Protein AF-A0A1E8EWG4-F1 (afdb_monomer_lite)

Sequence (153 aa):
MSYFKEDFINNYIKEKSKEIKKLEKSKNQYIAEIEKCNKIFKYNKLKYNKIAYNNKELADKYEKLKHIFYKRGIILYIRNKNYNVNEWDNLHLKLEYNNYYIYTKNNELLYKFHEEETSVIREMIYNKPYSLIITRIDGNVLKLQLRLKLVNK

Radius of gyration: 36.34 Å; chains: 1; bounding box: 72×29×107 Å

pLDDT: mean 90.01, std 9.94, range [39.91, 97.88]

Organism: NCBI:txid1121290

Structure (mmCIF, N/CA/C/O backbone):
data_AF-A0A1E8EWG4-F1
#
_entry.id   AF-A0A1E8EWG4-F1
#
loop_
_atom_site.group_PDB
_atom_site.id
_atom_site.type_symbol
_atom_site.label_atom_id
_atom_site.label_alt_id
_atom_site.label_comp_id
_atom_site.label_asym_id
_atom_site.label_entity_id
_atom_site.label_seq_id
_atom_site.pdbx_PDB_ins_code
_atom_site.Cartn_x
_atom_site.Cartn_y
_atom_site.Cartn_z
_atom_site.occupancy
_at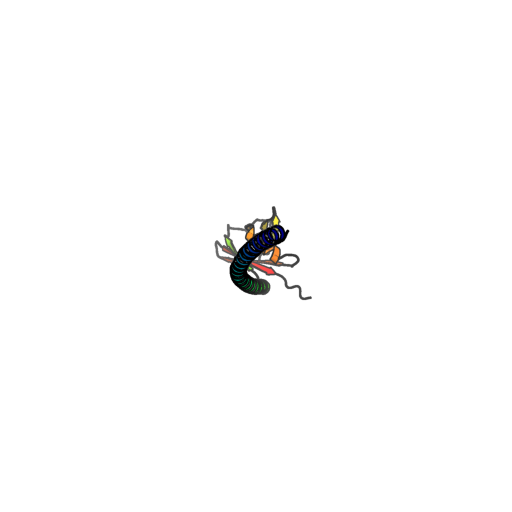om_site.B_iso_or_equiv
_atom_site.auth_seq_id
_atom_site.auth_comp_id
_atom_site.auth_asym_id
_atom_site.auth_atom_id
_atom_site.pdbx_PDB_model_num
ATOM 1 N N . MET A 1 1 ? 46.286 15.080 -73.918 1.00 49.81 1 MET A N 1
ATOM 2 C CA . MET A 1 1 ? 45.112 15.599 -73.173 1.00 49.81 1 MET A CA 1
ATOM 3 C C . MET A 1 1 ? 44.070 14.538 -72.785 1.00 49.81 1 MET A C 1
ATOM 5 O O . MET A 1 1 ? 43.304 14.834 -71.880 1.00 49.81 1 MET A O 1
ATOM 9 N N . SER A 1 2 ? 44.006 13.336 -73.390 1.00 55.94 2 SER A N 1
ATOM 10 C CA . SER A 1 2 ? 42.971 12.342 -73.019 1.00 55.94 2 SER A CA 1
ATOM 11 C C . SER A 1 2 ? 43.286 11.548 -71.740 1.00 55.94 2 SER A C 1
ATOM 13 O O . SER A 1 2 ? 42.396 11.403 -70.911 1.00 55.94 2 SER A O 1
ATOM 15 N N . TYR A 1 3 ? 44.545 11.154 -71.513 1.00 56.41 3 TYR A N 1
ATOM 16 C CA . TYR A 1 3 ? 44.970 10.399 -70.317 1.00 56.41 3 TYR A CA 1
ATOM 17 C C . TYR A 1 3 ? 44.630 11.092 -68.982 1.00 56.41 3 TYR A C 1
ATOM 19 O O . TYR A 1 3 ? 44.129 10.465 -68.058 1.00 56.41 3 TYR A O 1
ATOM 27 N N . PHE A 1 4 ? 44.789 12.419 -68.908 1.00 58.34 4 PHE A N 1
ATOM 28 C CA . PHE A 1 4 ? 44.502 13.198 -67.692 1.00 58.34 4 PHE A CA 1
ATOM 29 C C . PHE A 1 4 ? 43.012 13.199 -67.299 1.00 58.34 4 PHE A C 1
ATOM 31 O O . PHE A 1 4 ? 42.674 13.324 -66.123 1.00 58.34 4 PHE A O 1
ATOM 38 N N . LYS A 1 5 ? 42.106 13.072 -68.280 1.00 65.94 5 LYS A N 1
ATOM 39 C CA . LYS A 1 5 ? 40.662 12.950 -68.024 1.00 65.94 5 LYS A CA 1
ATOM 40 C C . LYS A 1 5 ? 40.301 11.551 -67.535 1.00 65.94 5 LYS A C 1
ATOM 42 O O . LYS A 1 5 ? 39.434 11.420 -66.681 1.00 65.94 5 LYS A O 1
ATOM 47 N N . GLU A 1 6 ? 40.966 10.530 -68.059 1.00 72.25 6 GLU A N 1
ATOM 48 C CA . GLU A 1 6 ? 40.709 9.131 -67.722 1.00 72.25 6 GLU A CA 1
ATOM 49 C C . GLU A 1 6 ? 41.161 8.801 -66.292 1.00 72.25 6 GLU A C 1
ATOM 51 O O . GLU A 1 6 ? 40.393 8.228 -65.521 1.00 72.25 6 GLU A O 1
ATOM 56 N N . ASP A 1 7 ? 42.331 9.292 -65.874 1.00 76.00 7 ASP A N 1
ATOM 57 C CA . ASP A 1 7 ? 42.822 9.153 -64.496 1.00 76.00 7 ASP A CA 1
ATOM 58 C C . ASP A 1 7 ? 41.928 9.871 -63.475 1.00 76.00 7 ASP A C 1
ATOM 60 O O . ASP A 1 7 ? 41.650 9.341 -62.395 1.00 76.00 7 ASP A O 1
ATOM 64 N N . PHE A 1 8 ? 41.421 11.057 -63.826 1.00 82.69 8 PHE A N 1
ATOM 65 C CA . PHE A 1 8 ? 40.474 11.798 -62.991 1.00 82.69 8 PHE A CA 1
ATOM 66 C C . PHE A 1 8 ? 39.149 11.041 -62.824 1.00 82.69 8 PHE A C 1
ATOM 68 O O . PHE A 1 8 ? 38.646 10.905 -61.707 1.00 82.69 8 PHE A O 1
ATOM 75 N N . ILE A 1 9 ? 38.606 10.500 -63.920 1.00 84.06 9 ILE A N 1
ATOM 76 C CA . ILE A 1 9 ? 37.381 9.689 -63.906 1.00 84.06 9 ILE A CA 1
ATOM 77 C C . ILE A 1 9 ? 37.588 8.425 -63.061 1.00 84.06 9 ILE A C 1
ATOM 79 O O . ILE A 1 9 ? 36.752 8.109 -62.213 1.00 84.06 9 ILE A O 1
ATOM 83 N N . ASN A 1 10 ? 38.721 7.742 -63.220 1.00 87.12 10 ASN A N 1
ATOM 84 C CA . ASN A 1 10 ? 39.047 6.537 -62.460 1.00 87.12 10 ASN A CA 1
ATOM 85 C C . ASN A 1 10 ? 39.179 6.813 -60.955 1.00 87.12 10 ASN A C 1
ATOM 87 O O . ASN A 1 10 ? 38.651 6.052 -60.137 1.00 87.12 10 ASN A O 1
ATOM 91 N N . ASN A 1 11 ? 39.822 7.919 -60.567 1.00 88.44 11 ASN A N 1
ATOM 92 C CA . ASN A 1 11 ? 39.900 8.320 -59.162 1.00 88.44 11 ASN A CA 1
ATOM 93 C C . ASN A 1 11 ? 38.523 8.676 -58.592 1.00 88.44 11 ASN A C 1
ATOM 95 O O . ASN A 1 11 ? 38.186 8.213 -57.502 1.00 88.44 11 ASN A O 1
ATOM 99 N N . TYR A 1 12 ? 37.700 9.413 -59.338 1.00 90.00 12 TYR A N 1
ATOM 100 C CA . TYR A 1 12 ? 36.340 9.752 -58.923 1.00 90.00 12 TYR A CA 1
ATOM 101 C C . TYR A 1 12 ? 35.471 8.500 -58.710 1.00 90.00 12 TYR A C 1
ATOM 103 O O . TYR A 1 12 ? 34.815 8.360 -57.676 1.00 90.00 12 TYR A O 1
ATOM 111 N N . ILE A 1 13 ? 35.523 7.531 -59.632 1.00 91.56 13 ILE A N 1
ATOM 112 C CA . ILE A 1 13 ? 34.831 6.238 -59.494 1.00 91.56 13 ILE A CA 1
ATOM 113 C C . ILE A 1 13 ? 35.336 5.481 -58.256 1.00 91.56 13 ILE A C 1
ATOM 115 O O . ILE A 1 13 ? 34.551 4.905 -57.495 1.00 91.56 13 ILE A O 1
ATOM 119 N N . LYS A 1 14 ? 36.647 5.502 -57.997 1.00 92.88 14 LYS A N 1
ATOM 120 C CA . LYS A 1 14 ? 37.249 4.864 -56.819 1.00 92.88 14 LYS A CA 1
ATOM 121 C C . LYS A 1 14 ? 36.799 5.518 -55.511 1.00 92.88 14 LYS A C 1
ATOM 123 O O . LYS A 1 14 ? 36.529 4.807 -54.545 1.00 92.88 14 LYS A O 1
ATOM 128 N N . GLU A 1 15 ? 36.680 6.838 -55.457 1.00 94.31 15 GLU A N 1
ATOM 129 C CA . GLU A 1 15 ? 36.139 7.543 -54.291 1.00 94.31 15 GLU A CA 1
ATOM 130 C C . GLU A 1 15 ? 34.662 7.227 -54.073 1.00 94.31 15 GLU A C 1
ATOM 132 O O . GLU A 1 15 ? 34.276 6.844 -52.966 1.00 94.31 15 GLU A O 1
ATOM 137 N N . LYS A 1 16 ? 33.849 7.270 -55.133 1.00 94.56 16 LYS A N 1
ATOM 138 C CA . LYS A 1 16 ? 32.423 6.943 -55.042 1.00 94.56 16 LYS A CA 1
ATOM 139 C C . LYS A 1 16 ? 32.171 5.493 -54.655 1.00 94.56 16 LYS A C 1
ATOM 141 O O . LYS A 1 16 ? 31.312 5.232 -53.819 1.00 94.56 16 LYS A O 1
ATOM 146 N N . SER A 1 17 ? 32.969 4.550 -55.146 1.00 93.56 17 SER A N 1
ATOM 147 C CA . SER A 1 17 ? 32.868 3.149 -54.714 1.00 93.56 17 SER A CA 1
ATOM 148 C C . SER A 1 17 ? 33.233 2.950 -53.235 1.00 93.56 17 SER A C 1
ATOM 150 O O . SER A 1 17 ? 32.602 2.141 -52.552 1.00 93.56 17 SER A O 1
ATOM 152 N N . LYS A 1 18 ? 34.205 3.703 -52.696 1.00 95.25 18 LYS A N 1
ATOM 153 C CA . LYS A 1 18 ? 34.506 3.707 -51.252 1.00 95.25 18 LYS A CA 1
ATOM 154 C C . LYS A 1 18 ? 33.358 4.301 -50.440 1.00 95.25 18 LYS A C 1
ATOM 156 O O . LYS A 1 18 ? 33.027 3.763 -49.385 1.00 95.25 18 LYS A O 1
ATOM 161 N N . GLU A 1 19 ? 32.761 5.386 -50.925 1.00 95.38 19 GLU A N 1
ATOM 162 C CA . GLU A 1 19 ? 31.614 6.037 -50.294 1.00 95.38 19 GLU A CA 1
ATOM 163 C C . GLU A 1 19 ? 30.409 5.088 -50.230 1.00 95.38 19 GLU A C 1
ATOM 165 O O . GLU A 1 19 ? 29.859 4.881 -49.149 1.00 95.38 19 GLU A O 1
ATOM 170 N N . ILE A 1 20 ? 30.085 4.411 -51.337 1.00 95.31 20 ILE A N 1
ATOM 171 C CA . ILE A 1 20 ? 29.023 3.395 -51.405 1.00 95.31 20 ILE A CA 1
ATOM 172 C C . ILE A 1 20 ? 29.273 2.280 -50.385 1.00 95.31 20 ILE A C 1
ATOM 174 O O . ILE A 1 20 ? 28.403 2.005 -49.563 1.00 95.31 20 ILE A O 1
ATOM 178 N N . LYS A 1 21 ? 30.480 1.700 -50.347 1.00 96.00 21 LYS A N 1
ATOM 179 C CA . LYS A 1 21 ? 30.824 0.646 -49.371 1.00 96.00 21 LYS A CA 1
ATOM 180 C C . LYS A 1 21 ? 30.699 1.118 -47.922 1.00 96.00 21 LYS A C 1
ATOM 182 O O . LYS A 1 21 ? 30.284 0.355 -47.048 1.00 96.00 21 LYS A O 1
ATOM 187 N N . LYS A 1 22 ? 31.068 2.372 -47.640 1.00 96.44 22 LYS A N 1
ATOM 188 C CA . LYS A 1 22 ? 30.924 2.963 -46.303 1.00 96.44 22 LYS A CA 1
ATOM 189 C C . LYS A 1 22 ? 29.448 3.108 -45.932 1.00 96.44 22 LYS A C 1
ATOM 191 O O . LYS A 1 22 ? 29.070 2.708 -44.834 1.00 96.44 22 LYS A O 1
ATOM 196 N N . LEU A 1 23 ? 28.628 3.622 -46.847 1.00 96.12 23 LEU A N 1
ATOM 197 C CA . LEU A 1 23 ? 27.186 3.774 -46.650 1.00 96.12 23 LEU A CA 1
ATOM 198 C C . LEU A 1 23 ? 26.487 2.421 -46.474 1.00 96.12 23 LEU A C 1
ATOM 200 O O . LEU A 1 23 ? 25.652 2.289 -45.584 1.00 96.12 23 LEU A O 1
ATOM 204 N N . GLU A 1 24 ? 26.865 1.397 -47.240 1.00 96.69 24 GLU A N 1
ATOM 205 C CA . GLU A 1 24 ? 26.361 0.028 -47.072 1.00 96.69 24 GLU A CA 1
ATOM 206 C C . GLU A 1 24 ? 26.705 -0.540 -45.693 1.00 96.69 24 GLU A C 1
ATOM 208 O O . GLU A 1 24 ? 25.840 -1.097 -45.013 1.00 96.69 24 GLU A O 1
ATOM 213 N N . LYS A 1 25 ? 27.947 -0.347 -45.232 1.00 96.94 25 LYS A N 1
ATOM 214 C CA . LYS A 1 25 ? 28.361 -0.771 -43.891 1.00 96.94 25 LYS A CA 1
ATOM 215 C C . LYS A 1 25 ? 27.545 -0.065 -42.808 1.00 96.94 25 LYS A C 1
ATOM 217 O O . LYS A 1 25 ? 27.052 -0.733 -41.902 1.00 96.94 25 LYS A O 1
ATOM 222 N N . SER A 1 26 ? 27.370 1.252 -42.911 1.00 97.25 26 SER A N 1
ATOM 223 C CA . SER A 1 26 ? 26.566 2.027 -41.960 1.00 97.25 26 SER A CA 1
ATOM 224 C C . SER A 1 26 ? 25.096 1.615 -41.981 1.00 97.25 26 SER A C 1
ATOM 226 O O . SER A 1 26 ? 24.504 1.425 -40.923 1.00 97.25 26 SER A O 1
ATOM 228 N N . LYS A 1 27 ? 24.512 1.383 -43.162 1.00 97.31 27 LYS A N 1
ATOM 229 C CA . LYS A 1 27 ? 23.147 0.859 -43.299 1.00 97.31 27 LYS A CA 1
ATOM 230 C C . LYS A 1 27 ? 22.992 -0.468 -42.556 1.00 97.31 27 LYS A C 1
ATOM 232 O O . LYS A 1 27 ? 22.051 -0.624 -41.785 1.00 97.31 27 LYS A O 1
ATOM 237 N N . ASN A 1 28 ? 23.923 -1.400 -42.748 1.00 97.31 28 ASN A N 1
ATOM 238 C CA . ASN A 1 28 ? 23.875 -2.705 -42.088 1.00 97.31 28 ASN A CA 1
ATOM 239 C C . ASN A 1 28 ? 24.034 -2.588 -40.564 1.00 97.31 28 ASN A C 1
ATOM 241 O O . ASN A 1 28 ? 23.357 -3.301 -39.825 1.00 97.31 28 ASN A O 1
ATOM 245 N N . GLN A 1 29 ? 24.875 -1.664 -40.088 1.00 97.62 29 GLN A N 1
ATOM 246 C CA . GLN A 1 29 ? 25.003 -1.361 -38.660 1.00 97.62 29 GLN A CA 1
ATOM 247 C C . GLN A 1 29 ? 23.685 -0.838 -38.078 1.00 97.62 29 GLN A C 1
ATOM 249 O O . GLN A 1 29 ? 23.202 -1.389 -37.091 1.00 97.62 29 GLN A O 1
ATOM 254 N N . TYR A 1 30 ? 23.054 0.146 -38.723 1.00 97.56 30 TYR A N 1
ATOM 255 C CA . TYR A 1 30 ? 21.775 0.685 -38.258 1.00 97.56 30 TYR A CA 1
ATOM 256 C C . TYR A 1 30 ? 20.651 -0.352 -38.283 1.00 97.56 30 TYR A C 1
ATOM 258 O O . TYR A 1 30 ? 19.848 -0.395 -37.356 1.00 97.56 30 TYR A O 1
ATOM 266 N N . ILE A 1 31 ? 20.601 -1.230 -39.290 1.00 97.88 31 ILE A N 1
ATOM 267 C CA . ILE A 1 31 ? 19.632 -2.337 -39.319 1.00 97.88 31 ILE A CA 1
ATOM 268 C C . ILE A 1 31 ? 19.820 -3.245 -38.095 1.00 97.88 31 ILE A C 1
ATOM 270 O O . ILE A 1 31 ? 18.850 -3.530 -37.392 1.00 97.88 31 ILE A O 1
ATOM 274 N N . ALA A 1 32 ? 21.059 -3.639 -37.787 1.00 96.88 32 ALA A N 1
ATOM 275 C CA . ALA A 1 32 ? 21.350 -4.476 -36.623 1.00 96.88 32 ALA A CA 1
ATOM 276 C C . ALA A 1 32 ? 20.988 -3.783 -35.294 1.00 96.88 32 ALA A C 1
ATOM 278 O O . ALA A 1 32 ? 20.458 -4.416 -34.375 1.00 96.88 32 ALA A O 1
ATOM 279 N N . GLU A 1 33 ? 21.229 -2.476 -35.185 1.00 97.56 33 GLU A N 1
ATOM 280 C CA . GLU A 1 33 ? 20.830 -1.677 -34.023 1.00 97.56 33 GLU A CA 1
ATOM 281 C C . GLU A 1 33 ? 19.307 -1.602 -33.876 1.00 97.56 33 GLU A C 1
ATOM 283 O O . GLU A 1 33 ? 18.787 -1.834 -32.782 1.00 97.56 33 GLU A O 1
ATOM 288 N N . ILE A 1 34 ? 18.578 -1.366 -34.971 1.00 97.50 34 ILE A N 1
ATOM 289 C CA . ILE A 1 34 ? 17.109 -1.353 -34.987 1.00 97.50 34 ILE A CA 1
ATOM 290 C C . ILE A 1 34 ? 16.561 -2.708 -34.533 1.00 97.50 34 ILE A C 1
ATOM 292 O O . ILE A 1 34 ? 15.657 -2.765 -33.697 1.00 97.50 34 ILE A O 1
ATOM 296 N N . GLU A 1 35 ? 17.113 -3.815 -35.028 1.00 97.19 35 GLU A N 1
ATOM 297 C CA . GLU A 1 35 ? 16.705 -5.156 -34.607 1.00 97.19 35 GLU A CA 1
ATOM 298 C C . GLU A 1 35 ? 16.949 -5.398 -33.116 1.00 97.19 35 GLU A C 1
ATOM 300 O O . GLU A 1 35 ? 16.083 -5.944 -32.421 1.00 97.19 35 GLU A O 1
ATOM 305 N N . LYS A 1 36 ? 18.101 -4.962 -32.598 1.00 97.12 36 LYS A N 1
ATOM 306 C CA . LYS A 1 36 ? 18.430 -5.060 -31.173 1.00 97.12 36 LYS A CA 1
ATOM 307 C C . LYS A 1 36 ? 17.452 -4.244 -30.325 1.00 97.12 36 LYS A C 1
ATOM 309 O O . LYS A 1 36 ? 16.895 -4.776 -29.362 1.00 97.12 36 LYS A O 1
ATOM 314 N N . CYS A 1 37 ? 17.187 -2.998 -30.709 1.00 96.44 37 CYS A N 1
ATOM 315 C CA . CYS A 1 37 ? 16.214 -2.129 -30.048 1.00 96.44 37 CYS A CA 1
ATOM 316 C C . CYS A 1 37 ? 14.808 -2.740 -30.066 1.00 96.44 37 CYS A C 1
ATOM 318 O O . CYS A 1 37 ? 14.143 -2.785 -29.033 1.00 96.44 37 CYS A O 1
ATOM 320 N N . ASN A 1 38 ? 14.379 -3.303 -31.197 1.00 97.12 38 ASN A N 1
ATOM 321 C CA . ASN A 1 38 ? 13.079 -3.958 -31.327 1.00 97.12 38 ASN A CA 1
ATOM 322 C C . ASN A 1 38 ? 12.938 -5.188 -30.421 1.00 97.12 38 ASN A C 1
ATOM 324 O O . ASN A 1 38 ? 11.873 -5.399 -29.835 1.00 97.12 38 ASN A O 1
ATOM 328 N N . LYS A 1 39 ? 13.995 -5.996 -30.270 1.00 97.00 39 LYS A N 1
ATOM 329 C CA . LYS A 1 39 ? 14.000 -7.137 -29.339 1.00 97.00 39 LYS A CA 1
ATOM 330 C C . LYS A 1 39 ? 13.829 -6.671 -27.892 1.00 97.00 39 LYS A C 1
ATOM 332 O O . LYS A 1 39 ? 12.969 -7.198 -27.185 1.00 97.00 39 LYS A O 1
ATOM 337 N N . ILE A 1 40 ? 14.584 -5.651 -27.479 1.00 97.31 40 ILE A N 1
ATOM 338 C CA . ILE A 1 40 ? 14.491 -5.067 -26.132 1.00 97.31 40 ILE A CA 1
ATOM 339 C C . ILE A 1 40 ? 13.096 -4.477 -25.896 1.00 97.31 40 ILE A C 1
ATOM 341 O O . ILE A 1 40 ? 12.476 -4.745 -24.868 1.00 97.31 40 ILE A O 1
ATOM 345 N N . PHE A 1 41 ? 12.567 -3.728 -26.864 1.00 96.88 41 PHE A N 1
ATOM 346 C CA . PHE A 1 41 ? 11.237 -3.135 -26.778 1.00 96.88 41 PHE A CA 1
ATOM 347 C C . PHE A 1 41 ? 10.148 -4.198 -26.606 1.00 96.88 41 PHE A C 1
ATOM 349 O O . PHE A 1 41 ? 9.321 -4.088 -25.701 1.00 96.88 41 PHE A O 1
ATOM 356 N N . LYS A 1 42 ? 10.163 -5.261 -27.422 1.00 97.25 42 LYS A N 1
ATOM 357 C CA . LYS A 1 42 ? 9.198 -6.368 -27.311 1.00 97.25 42 LYS A CA 1
ATOM 358 C C . LYS A 1 42 ? 9.264 -7.040 -25.941 1.00 97.25 42 LYS A C 1
A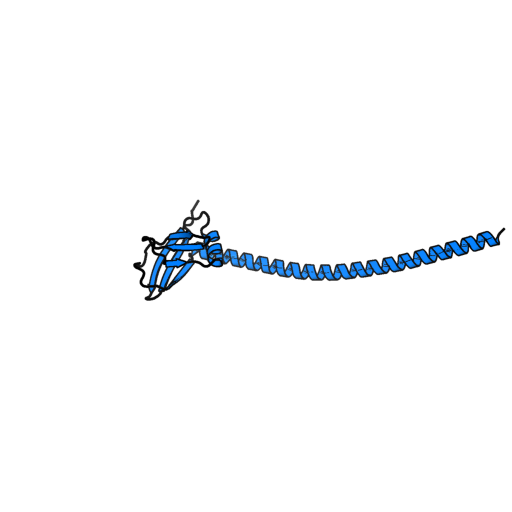TOM 360 O O . LYS A 1 42 ? 8.222 -7.258 -25.325 1.00 97.25 42 LYS A O 1
ATOM 365 N N . TYR A 1 43 ? 10.469 -7.318 -25.446 1.00 96.62 43 TYR A N 1
ATOM 366 C CA . TYR A 1 43 ? 10.664 -7.904 -24.121 1.00 96.62 43 TYR A CA 1
ATOM 367 C C . TYR A 1 43 ? 10.107 -7.004 -23.006 1.00 96.62 43 TYR A C 1
ATOM 369 O O . TYR A 1 43 ? 9.311 -7.450 -22.177 1.00 96.62 43 TYR A O 1
ATOM 377 N N . ASN A 1 44 ? 10.451 -5.715 -23.026 1.00 96.94 44 ASN A N 1
ATOM 378 C CA . ASN A 1 44 ? 9.977 -4.752 -22.033 1.00 96.94 44 ASN A CA 1
ATOM 379 C C . ASN A 1 44 ? 8.459 -4.558 -22.096 1.00 96.94 44 ASN A C 1
ATOM 381 O O . ASN A 1 44 ? 7.816 -4.478 -21.051 1.00 96.94 44 ASN A O 1
ATOM 385 N N . LYS A 1 45 ? 7.868 -4.557 -23.296 1.00 97.62 45 LYS A N 1
ATOM 386 C CA . LYS A 1 45 ? 6.415 -4.473 -23.486 1.00 97.62 45 LYS A CA 1
ATOM 387 C C . LYS A 1 45 ? 5.691 -5.664 -22.855 1.00 97.62 45 LYS A C 1
ATOM 389 O O . LYS A 1 45 ? 4.688 -5.472 -22.173 1.00 97.62 45 LYS A O 1
ATOM 394 N N . LEU A 1 46 ? 6.209 -6.882 -23.022 1.00 96.94 46 LEU A N 1
ATOM 395 C CA . LEU A 1 46 ? 5.645 -8.074 -22.376 1.00 96.94 46 LEU A CA 1
ATOM 396 C C . LEU A 1 46 ? 5.735 -7.987 -20.848 1.00 96.94 46 LEU A C 1
ATOM 398 O O . LEU A 1 46 ? 4.751 -8.255 -20.156 1.00 96.94 46 LEU A O 1
ATOM 402 N N . LYS A 1 47 ? 6.889 -7.563 -20.317 1.00 96.69 47 LYS A N 1
ATOM 403 C CA . LYS A 1 47 ? 7.081 -7.371 -18.873 1.00 96.69 47 LYS A CA 1
ATOM 404 C C . LYS A 1 47 ? 6.124 -6.315 -18.314 1.00 96.69 47 LYS A C 1
ATOM 406 O O . LYS A 1 47 ? 5.493 -6.558 -17.288 1.00 96.69 47 LYS A O 1
ATOM 411 N N . TYR A 1 48 ? 5.982 -5.186 -19.005 1.00 97.12 48 TYR A N 1
ATOM 412 C CA . TYR A 1 48 ? 5.051 -4.122 -18.638 1.00 97.12 48 TYR A CA 1
ATOM 413 C C . TYR A 1 48 ? 3.609 -4.629 -18.595 1.00 97.12 48 TYR A C 1
ATOM 415 O O . TYR A 1 48 ? 2.940 -4.456 -17.582 1.00 97.12 48 TYR A O 1
ATOM 423 N N . ASN A 1 49 ? 3.153 -5.328 -19.638 1.00 96.69 49 ASN A N 1
ATOM 424 C CA . ASN A 1 49 ? 1.790 -5.859 -19.694 1.00 96.69 49 ASN A CA 1
ATOM 425 C C . ASN A 1 49 ? 1.499 -6.826 -18.537 1.00 96.69 49 ASN A C 1
ATOM 427 O O . ASN A 1 49 ? 0.425 -6.763 -17.942 1.00 96.69 49 ASN A O 1
ATOM 431 N N . LYS A 1 50 ? 2.462 -7.686 -18.179 1.00 97.00 50 LYS A N 1
ATOM 432 C CA . LYS A 1 50 ? 2.333 -8.595 -17.031 1.00 97.00 50 LYS A CA 1
ATOM 433 C C . LYS A 1 50 ? 2.194 -7.829 -15.713 1.00 97.00 50 LYS A C 1
ATOM 435 O O . LYS A 1 50 ? 1.334 -8.156 -14.903 1.00 97.00 50 LYS A O 1
ATOM 440 N N . ILE A 1 51 ? 3.020 -6.803 -15.505 1.00 96.75 51 ILE A N 1
ATOM 441 C CA . ILE A 1 51 ? 2.954 -5.958 -14.304 1.00 96.75 51 ILE A CA 1
ATOM 442 C C . ILE A 1 51 ? 1.625 -5.196 -14.255 1.00 96.75 51 ILE A C 1
ATOM 444 O O . ILE A 1 51 ? 0.972 -5.183 -13.217 1.00 96.75 51 ILE A O 1
ATOM 448 N N . ALA A 1 52 ? 1.192 -4.612 -15.372 1.00 96.88 52 ALA A N 1
ATOM 449 C CA . ALA A 1 52 ? -0.065 -3.877 -15.463 1.00 96.88 52 ALA A CA 1
ATOM 450 C C . ALA A 1 52 ? -1.277 -4.767 -15.141 1.00 96.88 52 ALA A C 1
ATOM 452 O O . ALA A 1 52 ? -2.160 -4.353 -14.392 1.00 96.88 52 ALA A O 1
ATOM 453 N N . TYR A 1 53 ? -1.292 -6.002 -15.651 1.00 96.81 53 TYR A N 1
ATOM 454 C CA . TYR A 1 53 ? -2.328 -6.982 -15.331 1.00 96.81 53 TYR A CA 1
ATOM 455 C C . TYR A 1 53 ? -2.351 -7.315 -13.833 1.00 96.81 53 TYR A C 1
ATOM 457 O O . TYR A 1 53 ? -3.397 -7.201 -13.197 1.00 96.81 53 TYR A O 1
ATOM 465 N N . ASN A 1 54 ? -1.194 -7.647 -13.253 1.00 95.75 54 ASN A N 1
ATOM 466 C CA . ASN A 1 54 ? -1.089 -7.970 -11.829 1.00 95.75 54 ASN A CA 1
ATOM 467 C C . ASN A 1 54 ? -1.518 -6.794 -10.941 1.00 95.75 54 ASN A C 1
ATOM 469 O O . ASN A 1 54 ? -2.233 -6.990 -9.962 1.00 95.75 54 ASN A O 1
ATOM 473 N N . ASN A 1 55 ? -1.118 -5.569 -11.292 1.00 96.56 55 ASN A N 1
ATOM 474 C CA . ASN A 1 55 ? -1.514 -4.368 -10.561 1.00 96.56 55 ASN A CA 1
ATOM 475 C C . ASN A 1 55 ? -3.028 -4.158 -10.604 1.00 96.56 55 ASN A C 1
ATOM 477 O O . ASN A 1 55 ? -3.622 -3.834 -9.579 1.00 96.56 55 ASN A O 1
ATOM 481 N N . LYS A 1 56 ? -3.660 -4.378 -11.763 1.00 96.75 56 LYS A N 1
ATOM 482 C CA . LYS A 1 56 ? -5.118 -4.303 -11.890 1.00 96.75 56 LYS A CA 1
ATOM 483 C C . LYS A 1 56 ? -5.806 -5.346 -11.008 1.00 96.75 56 LYS A C 1
ATOM 485 O O . LYS A 1 56 ? -6.725 -5.009 -10.271 1.00 96.75 56 LYS A O 1
ATOM 490 N N . GLU A 1 57 ? -5.330 -6.589 -11.029 1.00 96.75 57 GLU A N 1
ATOM 491 C CA . GLU A 1 57 ? -5.892 -7.662 -10.203 1.00 96.75 57 GLU A CA 1
ATOM 492 C C . GLU A 1 57 ? -5.757 -7.367 -8.698 1.00 96.75 57 GLU A C 1
ATOM 494 O O . GLU A 1 57 ? -6.690 -7.597 -7.925 1.00 96.75 57 GLU A O 1
ATOM 499 N N . LEU A 1 58 ? -4.609 -6.833 -8.272 1.00 95.44 58 LEU A N 1
ATOM 500 C CA . LEU A 1 58 ? -4.382 -6.420 -6.887 1.00 95.44 58 LEU A CA 1
ATOM 501 C C . LEU A 1 58 ? -5.278 -5.246 -6.487 1.00 95.44 58 LEU A C 1
ATOM 503 O O . LEU A 1 58 ? -5.844 -5.279 -5.396 1.00 95.44 58 LEU A O 1
ATOM 507 N N . ALA A 1 59 ? -5.455 -4.255 -7.362 1.00 94.44 59 ALA A N 1
ATOM 508 C CA . ALA A 1 59 ? -6.357 -3.132 -7.122 1.00 94.44 59 ALA A CA 1
ATOM 509 C C . ALA A 1 59 ? -7.811 -3.603 -6.957 1.00 94.44 59 ALA A C 1
ATOM 511 O O . ALA A 1 59 ? -8.477 -3.229 -5.993 1.00 94.44 59 ALA A O 1
ATOM 512 N N . ASP A 1 60 ? -8.280 -4.507 -7.822 1.00 95.06 60 ASP A N 1
ATOM 513 C CA . ASP A 1 60 ? -9.629 -5.073 -7.727 1.00 95.06 60 ASP A CA 1
ATOM 514 C C . ASP A 1 60 ? -9.826 -5.864 -6.421 1.00 95.06 60 ASP A C 1
ATOM 516 O O . ASP A 1 60 ? -10.887 -5.801 -5.792 1.00 95.06 60 ASP A O 1
ATOM 520 N N . LYS A 1 61 ? -8.809 -6.620 -5.983 1.00 93.88 61 LYS A N 1
ATOM 521 C CA . LYS A 1 61 ? -8.830 -7.325 -4.689 1.00 93.88 61 LYS A CA 1
ATOM 522 C C . LYS A 1 61 ? -8.844 -6.346 -3.516 1.00 93.88 61 LYS A C 1
ATOM 524 O O . LYS A 1 61 ? -9.613 -6.555 -2.577 1.00 93.88 61 LYS A O 1
ATOM 529 N N . TYR A 1 62 ? -8.035 -5.292 -3.578 1.00 89.69 62 TYR A N 1
ATOM 530 C CA . TYR A 1 62 ? -7.977 -4.251 -2.555 1.00 89.69 62 TYR A CA 1
ATOM 531 C C . TYR A 1 62 ? -9.333 -3.563 -2.382 1.00 89.69 62 TYR A C 1
ATOM 533 O O . TYR A 1 62 ? -9.854 -3.514 -1.269 1.00 89.69 62 TYR A O 1
ATOM 541 N N . GLU A 1 63 ? -9.968 -3.135 -3.473 1.00 88.88 63 GLU A N 1
ATOM 542 C CA . GLU A 1 63 ? -11.280 -2.481 -3.421 1.00 88.88 63 GLU A CA 1
ATOM 543 C C . GLU A 1 63 ? -12.378 -3.413 -2.889 1.00 88.88 63 GLU A C 1
ATOM 545 O O . GLU A 1 63 ? -13.204 -3.011 -2.064 1.00 88.88 63 GLU A O 1
ATOM 550 N N . LYS A 1 64 ? -12.359 -4.698 -3.267 1.00 89.88 64 LYS A N 1
ATOM 551 C CA . LYS A 1 64 ? -13.279 -5.698 -2.698 1.00 89.88 64 LYS A CA 1
ATOM 552 C C . LYS A 1 64 ? -13.095 -5.848 -1.188 1.00 89.88 64 LYS A C 1
ATOM 554 O O . LYS A 1 64 ? -14.085 -5.872 -0.455 1.00 89.88 64 LYS A O 1
ATOM 559 N N . LEU A 1 65 ? -11.853 -5.934 -0.713 1.00 87.25 65 LEU A N 1
ATOM 560 C CA . LEU A 1 65 ? -11.550 -6.012 0.718 1.00 87.25 65 LEU A CA 1
ATOM 561 C C . LEU A 1 65 ? -12.002 -4.745 1.448 1.00 87.25 65 LEU A C 1
ATOM 563 O O . LEU A 1 65 ? -12.691 -4.839 2.463 1.00 87.25 65 LEU A O 1
ATOM 567 N N . LYS A 1 66 ? -11.710 -3.569 0.890 1.00 85.81 66 LYS A N 1
ATOM 568 C CA . LYS A 1 66 ? -12.143 -2.267 1.408 1.00 85.81 66 LYS A CA 1
ATOM 569 C C . LYS A 1 66 ? -13.660 -2.202 1.569 1.00 85.81 66 LYS A C 1
ATOM 571 O O . LYS A 1 66 ? -14.146 -1.846 2.641 1.00 85.81 66 LYS A O 1
ATOM 576 N N . HIS A 1 67 ? -14.417 -2.647 0.567 1.00 85.81 67 HIS A N 1
ATOM 577 C CA . HIS A 1 67 ? -15.875 -2.721 0.645 1.00 85.81 67 HIS A CA 1
ATOM 578 C C . HIS A 1 67 ? -16.362 -3.690 1.738 1.00 85.81 67 HIS A C 1
ATOM 580 O O . HIS A 1 67 ? -17.289 -3.371 2.487 1.00 85.81 67 HIS A O 1
ATOM 586 N N . ILE A 1 68 ? -15.734 -4.865 1.878 1.00 86.00 68 ILE A N 1
ATOM 587 C CA . ILE A 1 68 ? -16.051 -5.817 2.957 1.00 86.00 68 ILE A CA 1
ATOM 588 C C . ILE A 1 68 ? -15.816 -5.173 4.327 1.00 86.00 68 ILE A C 1
ATOM 590 O O . ILE A 1 68 ? -16.689 -5.268 5.194 1.00 86.00 68 ILE A O 1
ATOM 594 N N . PHE A 1 69 ? -14.686 -4.491 4.518 1.00 83.56 69 PHE A N 1
ATOM 595 C CA . PHE A 1 69 ? -14.369 -3.806 5.769 1.00 83.56 69 PHE A CA 1
ATOM 596 C C . PHE A 1 69 ? -15.319 -2.649 6.056 1.00 83.56 69 PHE A C 1
ATOM 598 O O . PHE A 1 69 ? -15.751 -2.486 7.192 1.00 83.56 69 PHE A O 1
ATOM 605 N N . TYR A 1 70 ? -15.714 -1.879 5.045 1.00 82.94 70 TYR A N 1
ATOM 606 C CA . TYR A 1 70 ? -16.696 -0.809 5.218 1.00 82.94 70 TYR A CA 1
ATOM 607 C C . TYR A 1 70 ? -18.068 -1.350 5.623 1.00 82.94 70 TYR A C 1
ATOM 609 O O . TYR A 1 70 ? -18.719 -0.769 6.487 1.00 82.94 70 TYR A O 1
ATOM 617 N N . LYS A 1 71 ? -18.485 -2.495 5.069 1.00 83.12 71 LYS A N 1
ATOM 618 C CA . LYS A 1 71 ? -19.770 -3.121 5.404 1.00 83.12 71 LYS A CA 1
ATOM 619 C C . LYS A 1 71 ? -19.772 -3.805 6.775 1.00 83.12 71 LYS A C 1
ATOM 621 O O . LYS A 1 71 ? -20.777 -3.757 7.478 1.00 83.12 71 LYS A O 1
ATOM 626 N N . ARG A 1 72 ? -18.690 -4.501 7.138 1.00 84.69 72 ARG A N 1
ATOM 627 C CA . ARG A 1 72 ? -18.630 -5.355 8.345 1.00 84.69 72 ARG A CA 1
ATOM 628 C C . ARG A 1 72 ? -17.928 -4.699 9.537 1.00 84.69 72 ARG A C 1
ATOM 630 O O . ARG A 1 72 ? -18.094 -5.152 10.670 1.00 84.69 72 ARG A O 1
ATOM 637 N N . GLY A 1 73 ? -17.167 -3.640 9.296 1.00 86.06 73 GLY A N 1
ATOM 638 C CA . GLY A 1 73 ? -16.182 -3.124 10.237 1.00 86.06 73 GLY A CA 1
ATOM 639 C C . GLY A 1 73 ? -14.923 -3.991 10.310 1.00 86.06 73 GLY A C 1
ATOM 640 O O . GLY A 1 73 ? -14.867 -5.099 9.774 1.00 86.06 73 GLY A O 1
ATOM 641 N N . ILE A 1 74 ? -13.913 -3.475 11.002 1.00 89.88 74 ILE A N 1
ATOM 642 C CA . ILE A 1 74 ? -12.674 -4.177 11.339 1.00 89.88 74 ILE A CA 1
ATOM 643 C C . ILE A 1 74 ? -12.797 -4.717 12.759 1.00 89.88 74 ILE A C 1
ATOM 645 O O . ILE A 1 74 ? -13.282 -4.022 13.652 1.00 89.88 74 ILE A O 1
ATOM 649 N N . ILE A 1 75 ? -12.339 -5.948 12.966 1.00 91.62 75 ILE A N 1
ATOM 650 C CA . ILE A 1 75 ? -12.204 -6.543 14.292 1.00 91.62 75 ILE A CA 1
ATOM 651 C C . ILE A 1 75 ? -10.726 -6.514 14.664 1.00 91.62 75 ILE A C 1
ATOM 653 O O . ILE A 1 75 ? -9.896 -7.003 13.901 1.00 91.62 75 ILE A O 1
ATOM 657 N N . LEU A 1 76 ? -10.414 -5.962 15.831 1.00 92.12 76 LEU A N 1
ATOM 658 C CA . LEU A 1 76 ? -9.065 -5.922 16.387 1.00 92.12 76 LEU A CA 1
ATOM 659 C C . LEU A 1 76 ? -9.034 -6.753 17.665 1.00 92.12 76 LEU A C 1
ATOM 661 O O . LEU A 1 76 ? -9.975 -6.713 18.458 1.00 92.12 76 LEU A O 1
ATOM 665 N N . TYR A 1 77 ? -7.946 -7.485 17.872 1.00 93.44 77 TYR A N 1
ATOM 666 C CA . TYR A 1 77 ? -7.715 -8.255 19.089 1.00 93.44 77 TYR A CA 1
ATOM 667 C C . TYR A 1 77 ? -6.523 -7.660 19.816 1.00 93.44 77 TYR A C 1
ATOM 669 O O . TYR A 1 77 ? -5.440 -7.544 19.247 1.00 93.44 77 TYR A O 1
ATOM 677 N N . ILE A 1 78 ? -6.731 -7.259 21.064 1.00 93.56 78 ILE A N 1
ATOM 678 C CA . ILE A 1 78 ? -5.734 -6.538 21.852 1.00 93.56 78 ILE A CA 1
ATOM 679 C C . ILE A 1 78 ? -5.561 -7.259 23.172 1.00 93.56 78 ILE A C 1
ATOM 681 O O . ILE A 1 78 ? -6.530 -7.729 23.758 1.00 93.56 78 ILE A O 1
ATOM 685 N N . ARG A 1 79 ? -4.328 -7.364 23.659 1.00 91.81 79 ARG A N 1
ATOM 686 C CA . ARG A 1 79 ? -4.076 -7.988 24.956 1.00 91.81 79 ARG A CA 1
ATOM 687 C C . ARG A 1 79 ? -4.706 -7.148 26.069 1.00 91.81 79 ARG A C 1
ATOM 689 O O . ARG A 1 79 ? -4.371 -5.976 26.211 1.00 91.81 79 ARG A O 1
ATOM 696 N N . ASN A 1 80 ? -5.567 -7.758 26.875 1.00 88.50 80 ASN A N 1
ATOM 697 C CA . ASN A 1 80 ? -6.086 -7.159 28.094 1.00 88.50 80 ASN A CA 1
ATOM 698 C C . ASN A 1 80 ? -4.979 -7.142 29.157 1.00 88.50 80 ASN A C 1
ATOM 700 O O . ASN A 1 80 ? -4.448 -8.194 29.517 1.00 88.50 80 ASN A O 1
ATOM 704 N N . LYS A 1 81 ? -4.615 -5.955 29.645 1.00 88.88 81 LYS A N 1
ATOM 705 C CA . LYS A 1 81 ? -3.650 -5.768 30.739 1.00 88.88 81 LYS A CA 1
ATOM 706 C C . LYS A 1 81 ? -4.353 -5.414 32.055 1.00 88.88 81 LYS A C 1
ATOM 708 O O . LYS A 1 81 ? -3.789 -4.687 32.862 1.00 88.88 81 LYS A O 1
ATOM 713 N N . ASN A 1 82 ? -5.570 -5.928 32.250 1.00 84.81 82 ASN A N 1
ATOM 714 C CA . ASN A 1 82 ? -6.491 -5.564 33.333 1.00 84.81 82 ASN A CA 1
ATOM 715 C C . ASN A 1 82 ? -6.926 -4.095 33.272 1.00 84.81 82 ASN A C 1
ATOM 717 O O . ASN A 1 82 ? -6.997 -3.407 34.287 1.00 84.81 82 ASN A O 1
ATOM 721 N N . TYR A 1 83 ? -7.213 -3.626 32.058 1.00 86.56 83 TYR A N 1
ATOM 722 C CA . TYR A 1 83 ? -7.790 -2.305 31.841 1.00 86.56 83 TYR A CA 1
ATOM 723 C C . TYR A 1 83 ? -9.165 -2.214 32.515 1.00 86.56 83 TYR A C 1
ATOM 725 O O . TYR A 1 83 ? -9.924 -3.186 32.493 1.00 86.56 83 TYR A O 1
ATOM 733 N N . ASN A 1 84 ? -9.516 -1.052 33.074 1.00 88.81 84 ASN A N 1
ATOM 734 C CA . ASN A 1 84 ? -10.836 -0.837 33.679 1.00 88.81 84 ASN A CA 1
ATOM 735 C C . ASN A 1 84 ? -11.888 -0.544 32.597 1.00 88.81 84 ASN A C 1
ATOM 737 O O . ASN A 1 84 ? -12.344 0.591 32.429 1.00 88.81 84 ASN A O 1
ATOM 741 N N . VAL A 1 85 ? -12.207 -1.569 31.812 1.00 91.50 85 VAL A N 1
ATOM 742 C CA . VAL A 1 85 ? -13.113 -1.503 30.667 1.00 91.50 85 VAL A CA 1
ATOM 743 C C . VAL A 1 85 ? -14.090 -2.672 30.686 1.00 91.50 85 VAL A C 1
ATOM 745 O O . VAL A 1 85 ? -13.742 -3.775 31.100 1.00 91.50 85 VAL A O 1
ATOM 748 N N . ASN A 1 86 ? -15.301 -2.433 30.198 1.00 93.50 86 ASN A N 1
ATOM 749 C CA . ASN A 1 86 ? -16.361 -3.428 30.089 1.00 93.50 86 ASN A CA 1
ATOM 750 C C . ASN A 1 86 ? -16.723 -3.700 28.626 1.00 93.50 86 ASN A C 1
ATOM 752 O O . ASN A 1 86 ? -16.397 -2.934 27.716 1.00 93.50 86 ASN A O 1
ATOM 756 N N . GLU A 1 87 ? -17.435 -4.798 28.387 1.00 94.19 87 GLU A N 1
ATOM 757 C CA . GLU A 1 87 ? -18.068 -5.022 27.090 1.00 94.19 87 GLU A CA 1
ATOM 758 C C . GLU A 1 87 ? -19.023 -3.868 26.760 1.00 94.19 87 GLU A C 1
ATOM 760 O O . GLU A 1 87 ? -19.689 -3.320 27.637 1.00 94.19 87 GLU A O 1
ATOM 765 N N . TRP A 1 88 ? -19.071 -3.493 25.484 1.00 94.50 88 TRP A N 1
ATOM 766 C CA . TRP A 1 88 ? -19.816 -2.354 24.940 1.00 94.50 88 TRP A CA 1
ATOM 767 C C . TRP A 1 88 ? -19.309 -0.966 25.350 1.00 94.50 88 TRP A C 1
ATOM 769 O O . TRP A 1 88 ? -19.912 0.032 24.950 1.00 94.50 88 TRP A O 1
ATOM 779 N N . ASP A 1 89 ? -18.177 -0.862 26.058 1.00 94.75 89 ASP A N 1
ATOM 780 C CA . ASP A 1 89 ? -17.549 0.439 26.291 1.00 94.75 89 ASP A CA 1
ATOM 781 C C . ASP A 1 89 ? -17.088 1.078 24.972 1.00 94.75 89 ASP A C 1
ATOM 783 O O . ASP A 1 89 ? -16.491 0.439 24.095 1.00 94.75 89 ASP A O 1
ATOM 787 N N . ASN A 1 90 ? -17.347 2.383 24.862 1.00 94.31 90 ASN A N 1
ATOM 788 C CA . ASN A 1 90 ? -16.892 3.203 23.747 1.00 94.31 90 ASN A CA 1
ATOM 789 C C . ASN A 1 90 ? -15.412 3.552 23.901 1.00 94.31 90 ASN A C 1
ATOM 791 O O . ASN A 1 90 ? -14.948 3.959 24.970 1.00 94.31 90 ASN A O 1
ATOM 795 N N . LEU A 1 91 ? -14.698 3.468 22.787 1.00 95.50 91 LEU A N 1
ATOM 796 C CA . LEU A 1 91 ? -13.302 3.849 22.652 1.00 95.50 91 LEU A CA 1
ATOM 797 C C . LEU A 1 91 ? -13.174 4.939 21.592 1.00 95.50 91 LEU A C 1
ATOM 799 O O . LEU A 1 91 ? -14.065 5.141 20.763 1.00 95.50 91 LEU A O 1
ATOM 803 N N . HIS A 1 92 ? -12.044 5.633 21.589 1.00 94.19 92 HIS A N 1
ATOM 804 C CA . HIS A 1 92 ? -11.779 6.670 20.602 1.00 94.19 92 HIS A CA 1
ATOM 805 C C . HIS A 1 92 ? -10.338 6.623 20.105 1.00 94.19 92 HIS A C 1
ATOM 807 O O . HIS A 1 92 ? -9.430 6.170 20.802 1.00 94.19 92 HIS A O 1
ATOM 813 N N . LEU A 1 93 ? -10.147 7.084 18.869 1.00 94.19 93 LEU A N 1
ATOM 814 C CA . LEU A 1 93 ? -8.837 7.193 18.244 1.00 94.19 93 LEU A CA 1
ATOM 815 C C . LEU A 1 93 ? -8.271 8.597 18.455 1.00 94.19 93 LEU A C 1
ATOM 817 O O . LEU A 1 93 ? -8.979 9.586 18.254 1.00 94.19 93 LEU A O 1
ATOM 821 N N . LYS A 1 94 ? -6.983 8.684 18.787 1.00 93.50 94 LYS A N 1
ATOM 822 C CA . LYS A 1 94 ? -6.204 9.932 18.765 1.00 93.50 94 LYS A CA 1
ATOM 823 C C . LYS A 1 94 ? -4.999 9.782 17.851 1.00 93.50 94 LYS A C 1
ATOM 825 O O . LYS A 1 94 ? -4.411 8.705 17.777 1.00 93.50 94 LYS A O 1
ATOM 830 N N . LEU A 1 95 ? -4.662 10.858 17.143 1.00 91.56 95 LEU A N 1
ATOM 831 C CA . LEU A 1 95 ? -3.455 10.948 16.328 1.00 91.56 95 LEU A CA 1
ATOM 832 C C . LEU A 1 95 ? -2.383 11.686 17.134 1.00 91.56 95 LEU A C 1
ATOM 834 O O . LEU A 1 95 ? -2.561 12.858 17.455 1.00 91.56 95 LEU A O 1
ATOM 838 N N . GLU A 1 96 ? -1.277 11.016 17.439 1.00 91.88 96 GLU A N 1
ATOM 839 C CA . GLU A 1 96 ? -0.162 11.575 18.212 1.00 91.88 96 GLU A CA 1
ATOM 840 C C . GLU A 1 96 ? 1.155 11.201 17.525 1.00 91.88 96 GLU A C 1
ATOM 842 O O . GLU A 1 96 ? 1.363 10.045 17.162 1.00 91.88 96 GLU A O 1
ATOM 847 N N . TYR A 1 97 ? 2.063 12.156 17.305 1.00 87.69 97 TYR A N 1
ATOM 848 C CA . TYR A 1 97 ? 3.364 11.889 16.661 1.00 87.69 97 TYR A CA 1
ATOM 849 C C . TYR A 1 97 ? 3.244 11.012 15.398 1.00 87.69 97 TYR A C 1
ATOM 851 O O . TYR A 1 97 ? 3.908 9.983 15.258 1.00 87.69 97 TYR A O 1
ATOM 859 N N . ASN A 1 98 ? 2.314 11.389 14.517 1.00 88.50 98 ASN A N 1
ATOM 860 C CA . ASN A 1 98 ? 1.954 10.693 13.281 1.00 88.50 98 ASN A CA 1
ATOM 861 C C . ASN A 1 98 ? 1.347 9.291 13.404 1.00 88.50 98 ASN A C 1
ATOM 863 O O . ASN A 1 98 ? 1.003 8.758 12.357 1.00 88.50 98 ASN A O 1
ATOM 867 N N . ASN A 1 99 ? 1.134 8.734 14.599 1.00 93.19 99 ASN A N 1
ATOM 868 C CA . ASN A 1 99 ? 0.549 7.403 14.799 1.00 93.19 99 ASN A CA 1
ATOM 869 C C . ASN A 1 99 ? -0.854 7.477 15.403 1.00 93.19 99 ASN A C 1
ATOM 871 O O . ASN A 1 99 ? -1.160 8.397 16.164 1.00 93.19 99 ASN A O 1
ATOM 875 N N . TYR A 1 100 ? -1.708 6.507 15.075 1.00 93.69 100 TYR A N 1
ATOM 876 C CA . TYR A 1 100 ? -2.995 6.364 15.751 1.00 93.69 100 TYR A CA 1
ATOM 877 C C . TYR A 1 100 ? -2.857 5.562 17.044 1.00 93.69 100 TYR A C 1
ATOM 879 O O . TYR A 1 100 ? -2.090 4.602 17.140 1.00 93.69 100 TYR A O 1
ATOM 887 N N . TYR A 1 101 ? -3.663 5.940 18.028 1.00 95.38 101 TYR A N 1
ATOM 888 C CA . TYR A 1 101 ? -3.740 5.308 19.337 1.00 95.38 101 TYR A CA 1
ATOM 889 C C . TYR A 1 101 ? -5.202 5.102 19.713 1.00 95.38 101 TYR A C 1
ATOM 891 O O . TYR A 1 101 ? -6.042 5.959 19.431 1.00 95.38 101 TYR A O 1
ATOM 899 N N . ILE A 1 102 ? -5.501 3.977 20.357 1.00 95.31 102 ILE A N 1
ATOM 900 C CA . ILE A 1 102 ? -6.817 3.665 20.915 1.00 95.31 102 ILE A CA 1
ATOM 901 C C . ILE A 1 102 ? -6.814 4.025 22.394 1.00 95.31 102 ILE A C 1
ATOM 903 O O . ILE A 1 102 ? -6.030 3.472 23.167 1.00 95.31 102 ILE A O 1
ATOM 907 N N . TYR A 1 103 ? -7.748 4.883 22.782 1.00 95.19 103 TYR A N 1
ATOM 908 C CA . TYR A 1 103 ? -7.943 5.313 24.157 1.00 95.19 103 TYR A CA 1
ATOM 909 C C . TYR A 1 103 ? -9.322 4.914 24.685 1.00 95.19 103 TYR A C 1
ATOM 911 O O . TYR A 1 103 ? -10.318 4.899 23.950 1.00 95.19 103 TYR A O 1
ATOM 919 N N . THR A 1 104 ? -9.385 4.617 25.981 1.00 94.00 104 THR A N 1
ATOM 920 C CA . THR A 1 104 ? -10.647 4.470 26.717 1.00 94.00 104 THR A CA 1
ATOM 921 C C . THR A 1 104 ? -11.318 5.825 26.926 1.00 94.00 104 THR A C 1
ATOM 923 O O . THR A 1 104 ? -10.685 6.873 26.802 1.00 94.00 104 THR A O 1
ATOM 926 N N . LYS A 1 105 ? -12.594 5.828 27.330 1.00 89.31 105 LYS A N 1
ATOM 927 C CA . LYS A 1 105 ? -13.304 7.045 27.773 1.00 89.31 105 LYS A CA 1
ATOM 928 C C . LYS A 1 105 ? -12.587 7.812 28.899 1.00 89.31 105 LYS A C 1
ATOM 930 O O . LYS A 1 105 ? -12.745 9.022 28.995 1.00 89.31 105 LYS A O 1
ATOM 935 N N . ASN A 1 106 ? -11.762 7.123 29.691 1.00 89.69 106 ASN A N 1
ATOM 936 C CA . ASN A 1 106 ? -10.972 7.696 30.784 1.00 89.69 106 ASN A CA 1
ATOM 937 C C . ASN A 1 106 ? -9.562 8.135 30.336 1.00 89.69 106 ASN A C 1
ATOM 939 O O . ASN A 1 106 ? -8.703 8.367 31.180 1.00 89.69 106 ASN A O 1
ATOM 943 N N . ASN A 1 107 ? -9.303 8.228 29.024 1.00 90.19 107 ASN A N 1
ATOM 944 C CA . ASN A 1 107 ? -7.994 8.542 28.435 1.00 90.19 107 ASN A CA 1
ATOM 945 C C . ASN A 1 107 ? -6.872 7.547 28.781 1.00 90.19 107 ASN A C 1
ATOM 947 O O . ASN A 1 107 ? -5.694 7.877 28.658 1.00 90.19 107 ASN A O 1
ATOM 951 N N . GLU A 1 108 ? -7.209 6.311 29.142 1.00 93.06 108 GLU A N 1
ATOM 952 C CA . GLU A 1 108 ? -6.215 5.250 29.294 1.00 93.06 108 GLU A CA 1
ATOM 953 C C . GLU A 1 108 ? -5.838 4.679 27.920 1.00 93.06 108 GLU A C 1
ATOM 955 O O . GLU A 1 108 ? -6.714 4.382 27.102 1.00 93.06 108 GLU A O 1
ATOM 960 N N . LEU A 1 109 ? -4.538 4.539 27.654 1.00 93.56 109 LEU A N 1
ATOM 961 C CA . LEU A 1 109 ? -4.032 4.000 26.394 1.00 93.56 109 LEU A CA 1
ATOM 962 C C . LEU A 1 109 ? -4.204 2.475 26.343 1.00 93.56 109 LEU A C 1
ATOM 964 O O . LEU A 1 109 ? -3.553 1.739 27.088 1.00 93.56 109 LEU A O 1
ATOM 968 N N . LEU A 1 110 ? -5.010 1.993 25.397 1.00 93.62 110 LEU A N 1
ATOM 969 C CA . LEU A 1 110 ? -5.181 0.559 25.148 1.00 93.62 110 LEU A CA 1
ATOM 970 C C . LEU A 1 110 ? -4.194 0.026 24.116 1.00 93.62 110 LEU A C 1
ATOM 972 O O . LEU A 1 110 ? -3.686 -1.087 24.252 1.00 93.62 110 LEU A O 1
ATOM 976 N N . TYR A 1 111 ? -3.953 0.790 23.051 1.00 93.56 111 TYR A N 1
ATOM 977 C CA . TYR A 1 111 ? -3.188 0.292 21.916 1.00 93.56 111 TYR A CA 1
ATOM 978 C C . TYR A 1 111 ? -2.576 1.403 21.084 1.00 93.56 111 TYR A C 1
ATOM 980 O O . TYR A 1 111 ? -3.192 2.445 20.873 1.00 93.56 111 TYR A O 1
ATOM 988 N N . LYS A 1 112 ? -1.381 1.132 20.569 1.00 93.75 112 LYS A N 1
ATOM 989 C CA . LYS A 1 112 ? -0.671 1.973 19.615 1.00 93.75 112 LYS A CA 1
ATOM 990 C C . LYS A 1 112 ? -0.581 1.212 18.301 1.00 93.75 112 LYS A C 1
ATOM 992 O O . LYS A 1 112 ? -0.034 0.113 18.290 1.00 93.75 112 LYS A O 1
ATOM 997 N N . PHE A 1 113 ? -1.074 1.815 17.227 1.00 93.00 113 PHE A N 1
ATOM 998 C CA . PHE A 1 113 ? -0.887 1.277 15.886 1.00 93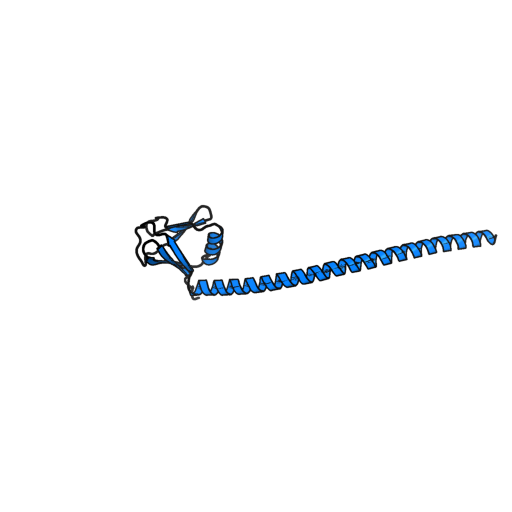.00 113 PHE A CA 1
ATOM 999 C C . PHE A 1 113 ? 0.558 1.474 15.425 1.00 93.00 113 PHE A C 1
ATOM 1001 O O . PHE A 1 113 ? 1.197 2.484 15.741 1.00 93.00 113 PHE A O 1
ATOM 1008 N N . HIS A 1 114 ? 1.059 0.521 14.647 1.00 92.31 114 HIS A N 1
ATOM 1009 C CA . HIS A 1 114 ? 2.304 0.686 13.905 1.00 92.31 114 HIS A CA 1
ATOM 1010 C C . HIS A 1 114 ? 2.114 1.672 12.736 1.00 92.31 114 HIS A C 1
ATOM 1012 O O . HIS A 1 114 ? 0.994 2.068 12.405 1.00 92.31 114 HIS A O 1
ATOM 1018 N N . GLU A 1 115 ? 3.208 2.101 12.106 1.00 89.00 115 GLU A N 1
ATOM 1019 C CA . GLU A 1 115 ? 3.179 3.124 11.048 1.00 89.00 115 GLU A CA 1
ATOM 1020 C C . GLU A 1 115 ? 2.359 2.684 9.818 1.00 89.00 115 GLU A C 1
ATOM 1022 O O . GLU A 1 115 ? 1.535 3.442 9.293 1.00 89.00 115 GLU A O 1
ATOM 1027 N N . GLU A 1 116 ? 2.522 1.428 9.400 1.00 87.88 116 GLU A N 1
ATOM 1028 C CA . GLU A 1 116 ? 1.782 0.842 8.278 1.00 87.88 116 GLU A CA 1
ATOM 1029 C C . GLU A 1 116 ? 0.276 0.784 8.574 1.00 87.88 116 GLU A C 1
ATOM 1031 O O . GLU A 1 116 ? -0.548 1.241 7.781 1.00 87.88 116 GLU A O 1
ATOM 1036 N N . GLU A 1 117 ? -0.090 0.304 9.764 1.00 88.75 117 GLU A N 1
ATOM 1037 C CA . GLU A 1 117 ? -1.482 0.231 10.214 1.00 88.75 117 GLU A CA 1
ATOM 1038 C C . GLU A 1 117 ? -2.098 1.622 10.346 1.00 88.75 117 GLU A C 1
ATOM 1040 O O . GLU A 1 117 ? -3.244 1.841 9.963 1.00 88.75 117 GLU A O 1
ATOM 1045 N N . THR A 1 118 ? -1.327 2.587 10.844 1.00 91.00 118 THR A N 1
ATOM 1046 C CA . THR A 1 118 ? -1.760 3.977 10.963 1.00 91.00 118 THR A CA 1
ATOM 1047 C C . THR A 1 118 ? -2.137 4.537 9.601 1.00 91.00 118 THR A C 1
ATOM 1049 O O . THR A 1 118 ? -3.171 5.195 9.490 1.00 91.00 118 THR A O 1
ATOM 1052 N N . SER A 1 119 ? -1.326 4.284 8.573 1.00 89.00 119 SER A N 1
ATOM 1053 C CA . SER A 1 119 ? -1.597 4.733 7.204 1.00 89.00 119 SER A CA 1
ATOM 1054 C C . SER A 1 119 ? -2.930 4.180 6.692 1.00 89.00 119 SER A C 1
ATOM 1056 O O . SER A 1 119 ? -3.758 4.935 6.177 1.00 89.00 119 SER A O 1
ATOM 1058 N N . VAL A 1 120 ? -3.188 2.892 6.935 1.00 87.25 120 VAL A N 1
ATOM 1059 C CA . VAL A 1 120 ? -4.446 2.224 6.567 1.00 87.25 120 VAL A CA 1
ATOM 1060 C C . VAL A 1 120 ? -5.632 2.794 7.348 1.00 87.25 120 VAL A C 1
ATOM 1062 O O . VAL A 1 120 ? -6.631 3.197 6.752 1.00 87.25 120 VAL A O 1
ATOM 1065 N N . ILE A 1 121 ? -5.532 2.886 8.677 1.00 89.12 121 ILE A N 1
ATOM 1066 C CA . ILE A 1 121 ? -6.596 3.435 9.528 1.00 89.12 121 ILE A CA 1
ATOM 1067 C C . ILE A 1 121 ? -6.910 4.876 9.123 1.00 89.12 121 ILE A C 1
ATOM 1069 O O . ILE A 1 121 ? -8.086 5.222 9.006 1.00 89.12 121 ILE A O 1
ATOM 1073 N N . ARG A 1 122 ? -5.883 5.688 8.833 1.00 89.56 122 ARG A N 1
ATOM 1074 C CA . ARG A 1 122 ? -6.030 7.067 8.351 1.00 89.56 122 ARG A CA 1
ATOM 1075 C C . ARG A 1 122 ? -6.869 7.122 7.086 1.00 89.56 122 ARG A C 1
ATOM 1077 O O . ARG A 1 122 ? -7.856 7.847 7.070 1.00 89.56 122 ARG A O 1
ATOM 1084 N N . GLU A 1 123 ? -6.515 6.350 6.060 1.00 86.50 123 GLU A N 1
ATOM 1085 C CA . GLU A 1 123 ? -7.273 6.298 4.803 1.00 86.50 123 GLU A CA 1
ATOM 1086 C C . GLU A 1 123 ? -8.724 5.850 5.041 1.00 86.50 123 GLU A C 1
ATOM 1088 O O . GLU A 1 123 ? -9.665 6.376 4.442 1.00 86.50 123 GLU A O 1
ATOM 1093 N N . MET A 1 124 ? -8.930 4.890 5.943 1.00 84.00 124 MET A N 1
ATOM 1094 C CA . MET A 1 124 ? -10.252 4.333 6.209 1.00 84.00 124 MET A CA 1
ATOM 1095 C C . MET A 1 124 ? -11.189 5.304 6.925 1.00 84.00 124 MET A C 1
ATOM 1097 O O . MET A 1 124 ? -12.365 5.358 6.559 1.00 84.00 124 MET A O 1
ATOM 1101 N N . ILE A 1 125 ? -10.700 6.049 7.920 1.00 87.19 125 ILE A N 1
ATOM 1102 C CA . ILE A 1 125 ? -11.524 6.961 8.731 1.00 87.19 125 ILE A CA 1
ATOM 1103 C C . ILE A 1 125 ? -11.522 8.408 8.217 1.00 87.19 125 ILE A C 1
ATOM 1105 O O . ILE A 1 125 ? -12.273 9.232 8.737 1.00 87.19 125 ILE A O 1
ATOM 1109 N N . TYR A 1 126 ? -10.703 8.741 7.213 1.00 84.88 126 TYR A N 1
ATOM 1110 C CA . TYR A 1 126 ? -10.585 10.104 6.691 1.00 84.88 126 TYR A CA 1
ATOM 1111 C C . TYR A 1 126 ? -11.947 10.673 6.268 1.00 84.88 126 TYR A C 1
ATOM 1113 O O . TYR A 1 126 ? -12.626 10.114 5.405 1.00 84.88 126 TYR A O 1
ATOM 1121 N N . ASN A 1 127 ? -12.344 11.788 6.893 1.00 81.44 127 ASN A N 1
ATOM 1122 C CA . ASN A 1 127 ? -13.632 12.467 6.701 1.00 81.44 127 ASN A CA 1
ATOM 1123 C C . ASN A 1 127 ? -14.871 11.564 6.861 1.00 81.44 127 ASN A C 1
ATOM 1125 O O . ASN A 1 127 ? -15.942 11.883 6.341 1.00 81.44 127 ASN A O 1
ATOM 1129 N N . LYS A 1 128 ? -14.751 10.440 7.578 1.00 85.00 128 LYS A N 1
ATOM 1130 C CA . LYS A 1 128 ? -15.848 9.499 7.809 1.00 85.00 128 LYS A CA 1
ATOM 1131 C C . LYS A 1 128 ? -16.105 9.345 9.306 1.00 85.00 128 LYS A C 1
ATOM 1133 O O . LYS A 1 128 ? -15.179 9.038 10.058 1.00 85.00 128 LYS A O 1
ATOM 1138 N N . PRO A 1 129 ? -17.356 9.508 9.763 1.00 88.81 129 PRO A N 1
ATOM 1139 C CA . PRO A 1 129 ? -17.692 9.201 11.141 1.00 88.81 129 PRO A CA 1
ATOM 1140 C C . PRO A 1 129 ? -17.477 7.708 11.409 1.00 88.81 129 PRO A C 1
ATOM 1142 O O . PRO A 1 129 ? -17.808 6.859 10.581 1.00 88.81 129 PRO A O 1
ATOM 1145 N N . TYR A 1 130 ? -16.943 7.379 12.581 1.00 91.44 130 TYR A N 1
ATOM 1146 C CA . TYR A 1 130 ? -16.677 6.001 12.986 1.00 91.44 130 TYR A CA 1
ATOM 1147 C C . TYR A 1 130 ? -17.272 5.697 14.368 1.00 91.44 130 TYR A C 1
ATOM 1149 O O . TYR A 1 130 ? -17.758 6.580 15.077 1.00 91.44 130 TYR A O 1
ATOM 1157 N N . SER A 1 131 ? -17.280 4.419 14.726 1.00 92.19 131 SER A N 1
ATOM 1158 C CA . SER A 1 131 ? -17.583 3.891 16.053 1.00 92.19 131 SER A CA 1
ATOM 1159 C C . SER A 1 131 ? -16.552 2.817 16.371 1.00 92.19 131 SER A C 1
ATOM 1161 O O . SER A 1 131 ? -16.312 1.939 15.545 1.00 92.19 131 SER A O 1
ATOM 1163 N N . LEU A 1 132 ? -15.924 2.912 17.539 1.00 94.88 132 LEU A N 1
ATOM 1164 C CA . LEU A 1 132 ? -14.980 1.924 18.044 1.00 94.88 132 LEU A CA 1
ATOM 1165 C C . LEU A 1 132 ? -15.468 1.472 19.417 1.00 94.88 132 LEU A C 1
ATOM 1167 O O . LEU A 1 132 ? -15.599 2.293 20.323 1.00 94.88 132 LEU A O 1
ATOM 1171 N N . ILE A 1 133 ? -15.757 0.183 19.554 1.00 95.12 133 ILE A N 1
ATOM 1172 C CA . ILE A 1 133 ? -16.336 -0.383 20.776 1.00 95.12 133 ILE A CA 1
ATOM 1173 C C . ILE A 1 133 ? -15.635 -1.674 21.172 1.00 95.12 133 ILE A C 1
ATOM 1175 O O . ILE A 1 133 ? -15.136 -2.408 20.313 1.00 95.12 133 ILE A O 1
ATOM 1179 N N . ILE A 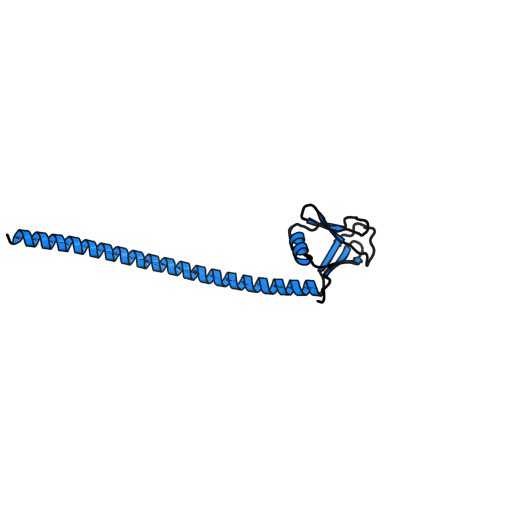1 134 ? -15.646 -1.981 22.464 1.00 95.56 134 ILE A N 1
ATOM 1180 C CA . ILE A 1 134 ? -15.310 -3.315 22.961 1.00 95.56 134 ILE A CA 1
ATOM 1181 C C . ILE A 1 134 ? -16.518 -4.216 22.719 1.00 95.56 134 ILE A C 1
ATOM 1183 O O . ILE A 1 134 ? -17.610 -3.938 23.189 1.00 95.56 134 ILE A O 1
ATOM 1187 N N . THR A 1 135 ? -16.340 -5.294 21.968 1.00 95.12 135 THR A N 1
ATOM 118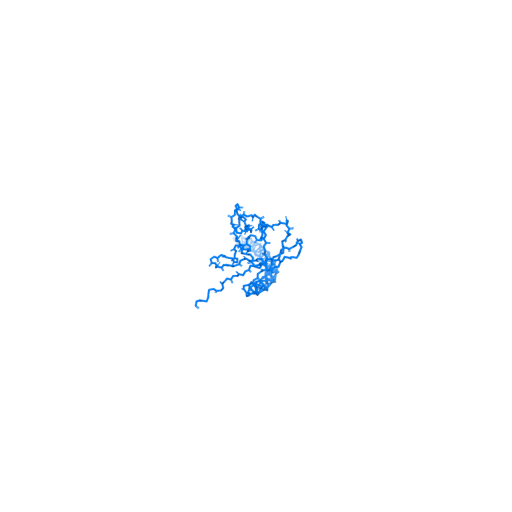8 C CA . THR A 1 135 ? -17.418 -6.258 21.685 1.00 95.12 135 THR A CA 1
ATOM 1189 C C . THR A 1 135 ? -17.379 -7.480 22.582 1.00 95.12 135 THR A C 1
ATOM 1191 O O . THR A 1 135 ? -18.410 -8.118 22.758 1.00 95.12 135 THR A O 1
ATOM 1194 N N . ARG A 1 136 ? -16.198 -7.838 23.095 1.00 94.88 136 ARG A N 1
ATOM 1195 C CA . ARG A 1 136 ? -16.021 -8.998 23.967 1.00 94.88 136 ARG A CA 1
ATOM 1196 C C . ARG A 1 136 ? -14.746 -8.882 24.794 1.00 94.88 136 ARG A C 1
ATOM 1198 O O . ARG A 1 136 ? -13.743 -8.369 24.284 1.00 94.88 136 ARG A O 1
ATOM 1205 N N . ILE A 1 137 ? -14.779 -9.384 26.024 1.00 93.50 137 ILE A N 1
ATOM 1206 C CA . ILE A 1 137 ? -13.610 -9.515 26.900 1.00 93.50 137 ILE A CA 1
ATOM 1207 C C . ILE A 1 137 ? -13.402 -10.998 27.218 1.00 93.50 137 ILE A C 1
ATOM 1209 O O . ILE A 1 137 ? -14.126 -11.589 28.010 1.00 93.50 137 ILE A O 1
ATOM 1213 N N . ASP A 1 138 ? -12.387 -11.601 26.604 1.00 90.75 138 ASP A N 1
ATOM 1214 C CA . ASP A 1 138 ? -12.034 -13.010 26.779 1.00 90.75 138 ASP A CA 1
ATOM 1215 C C . ASP A 1 138 ? -10.744 -13.129 27.593 1.00 90.75 138 ASP A C 1
ATOM 1217 O O . ASP A 1 138 ? -9.649 -13.283 27.046 1.00 90.75 138 ASP A O 1
ATOM 1221 N N . GLY A 1 139 ? -10.868 -13.010 28.917 1.00 87.12 139 GLY A N 1
ATOM 1222 C CA . GLY A 1 139 ? -9.742 -13.056 29.852 1.00 87.12 139 GLY A CA 1
ATOM 1223 C C . GLY A 1 139 ? -8.648 -12.051 29.478 1.00 87.12 139 GLY A C 1
ATOM 1224 O O . GLY A 1 139 ? -8.788 -10.845 29.684 1.00 87.12 139 GLY A O 1
ATOM 1225 N N . ASN A 1 140 ? -7.572 -12.560 28.873 1.00 90.75 140 ASN A N 1
ATOM 1226 C CA . ASN A 1 140 ? -6.401 -11.784 28.465 1.00 90.75 140 ASN A CA 1
ATOM 1227 C C . ASN A 1 140 ? -6.543 -11.089 27.098 1.00 90.75 140 ASN A C 1
ATOM 1229 O O . ASN A 1 140 ? -5.560 -10.520 26.618 1.00 90.75 140 ASN A O 1
ATOM 1233 N N . VAL A 1 141 ? -7.708 -11.127 26.443 1.00 93.81 141 VAL A N 1
ATOM 1234 C CA . VAL A 1 141 ? -7.928 -10.518 25.120 1.00 93.81 141 VAL A CA 1
ATOM 1235 C C . VAL A 1 141 ? -9.183 -9.645 25.114 1.00 93.81 141 VAL A C 1
ATOM 1237 O O . VAL A 1 141 ? -10.269 -10.081 25.476 1.00 93.81 141 VAL A O 1
ATOM 1240 N N . LEU A 1 142 ? -9.034 -8.410 24.644 1.00 94.69 142 LEU A N 1
ATOM 1241 C CA . LEU A 1 142 ? -10.115 -7.500 24.290 1.00 94.69 142 LEU A CA 1
ATOM 1242 C C . LEU A 1 142 ? -10.382 -7.612 22.792 1.00 94.69 142 LEU A C 1
ATOM 1244 O O . LEU A 1 142 ? -9.479 -7.419 21.972 1.00 94.69 142 LEU A O 1
ATOM 1248 N N . LYS A 1 143 ? -11.632 -7.878 22.425 1.00 95.81 143 LYS A N 1
ATOM 1249 C CA . LYS A 1 143 ? -12.086 -7.853 21.038 1.00 95.81 143 LYS A CA 1
ATOM 1250 C C . LYS A 1 143 ? -12.756 -6.521 20.750 1.00 95.81 143 LYS A C 1
ATOM 1252 O O . LYS A 1 143 ? -13.861 -6.262 21.229 1.00 95.81 143 LYS A O 1
ATOM 1257 N N . LEU A 1 144 ? -12.123 -5.696 19.932 1.00 95.19 144 LEU A N 1
ATOM 1258 C CA . LEU A 1 144 ? -12.654 -4.405 19.518 1.00 95.19 144 LEU A CA 1
ATOM 1259 C C . LEU A 1 144 ? -13.291 -4.502 18.139 1.00 95.19 144 LEU A C 1
ATOM 1261 O O . LEU A 1 144 ? -12.819 -5.250 17.282 1.00 95.19 144 LEU A O 1
ATOM 1265 N N . GLN A 1 145 ? -14.321 -3.698 17.899 1.00 93.94 145 GLN A N 1
ATOM 1266 C CA . GLN A 1 145 ? -14.883 -3.525 16.569 1.00 93.94 145 GLN A CA 1
ATOM 1267 C C . GLN A 1 145 ? -14.888 -2.052 16.172 1.00 93.94 145 GLN A C 1
ATOM 1269 O O . GLN A 1 145 ? -15.527 -1.226 16.821 1.00 93.94 145 GLN A O 1
ATOM 1274 N N . LEU A 1 146 ? -14.195 -1.747 15.075 1.00 92.62 146 LEU A N 1
ATOM 1275 C CA . LEU A 1 146 ? -14.212 -0.454 14.403 1.00 92.62 146 LEU A CA 1
ATOM 1276 C C . LEU A 1 146 ? -15.211 -0.512 13.247 1.00 92.62 146 LEU A C 1
ATOM 1278 O O . LEU A 1 146 ? -15.024 -1.275 12.302 1.00 92.62 146 LEU A O 1
ATOM 1282 N N . ARG A 1 147 ? -16.258 0.308 13.277 1.00 91.06 147 ARG A N 1
ATOM 1283 C CA . ARG A 1 147 ? -17.216 0.462 12.175 1.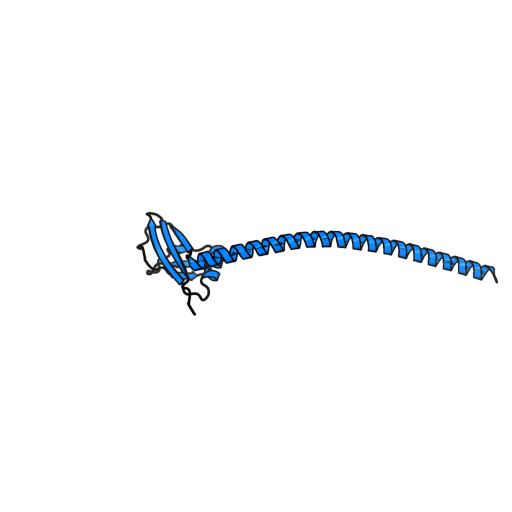00 91.06 147 ARG A CA 1
ATOM 1284 C C . ARG A 1 147 ? -17.200 1.886 11.654 1.00 91.06 147 ARG A C 1
ATOM 1286 O O . ARG A 1 147 ? -17.217 2.833 12.435 1.00 91.06 147 ARG A O 1
ATOM 1293 N N . LEU A 1 148 ? -17.236 2.038 10.336 1.00 88.75 148 LEU A N 1
ATOM 1294 C CA . LEU A 1 148 ? -17.539 3.324 9.719 1.00 88.75 148 LEU A CA 1
ATOM 1295 C C . LEU A 1 148 ? -19.053 3.505 9.701 1.00 88.75 148 LEU A C 1
ATOM 1297 O O . LEU A 1 148 ? -19.793 2.582 9.360 1.00 88.75 148 LEU A O 1
ATOM 1301 N N . LYS A 1 149 ? -19.524 4.691 10.070 1.00 82.38 149 LYS A N 1
ATOM 1302 C CA . LYS A 1 149 ? -20.926 5.050 9.898 1.00 82.38 149 LYS A CA 1
ATOM 1303 C C . LYS A 1 149 ? -21.110 5.419 8.428 1.00 82.38 149 LYS A C 1
ATOM 1305 O O . LYS A 1 149 ? -20.511 6.379 7.945 1.00 82.38 149 LYS A O 1
ATOM 1310 N N . LEU A 1 150 ? -21.905 4.630 7.711 1.00 67.19 150 LEU A N 1
ATOM 1311 C CA . LEU A 1 150 ? -22.341 4.990 6.368 1.00 67.19 150 LEU A CA 1
ATOM 1312 C C . LEU A 1 150 ? -23.217 6.238 6.501 1.00 67.19 150 LEU A C 1
ATOM 1314 O O . LEU A 1 150 ? -24.280 6.192 7.118 1.00 67.19 150 LEU A O 1
ATOM 1318 N N . VAL A 1 151 ? -22.739 7.366 5.981 1.00 57.78 151 VAL A N 1
ATOM 1319 C CA . VAL A 1 151 ? -23.584 8.546 5.807 1.00 57.78 151 VAL A CA 1
ATOM 1320 C C . VAL A 1 151 ? -24.466 8.230 4.607 1.00 57.78 151 VAL A C 1
ATOM 1322 O O . VAL A 1 151 ? -24.012 8.338 3.470 1.00 57.78 151 VAL A O 1
ATOM 1325 N N . ASN A 1 152 ? -25.690 7.766 4.857 1.00 49.12 152 ASN A N 1
ATOM 1326 C CA . ASN A 1 152 ? -26.714 7.749 3.821 1.00 49.12 152 ASN A CA 1
ATOM 1327 C C . ASN A 1 152 ? -26.948 9.216 3.433 1.00 49.12 152 ASN A C 1
ATOM 1329 O O . ASN A 1 152 ? -27.449 9.989 4.249 1.00 49.12 152 ASN A O 1
ATOM 1333 N N . LYS A 1 153 ? -26.472 9.605 2.249 1.00 39.91 153 LYS A N 1
ATOM 1334 C CA . LYS A 1 153 ? -26.926 10.818 1.568 1.00 39.91 153 LYS A CA 1
ATOM 1335 C C . LYS A 1 153 ? -28.194 10.493 0.802 1.00 39.91 153 LYS A C 1
ATOM 1337 O O . LYS A 1 153 ? -28.233 9.382 0.226 1.00 39.91 153 LYS A O 1
#

Secondary structure (DSSP, 8-state):
--HHHHHHHHHHHHHHHHHHHHHHHHHHHHHHHHHHHHHHHHHHHHHHHHHHHHHHHHHHHHHHHHHHHHHH-EEEEEE--S-S--TT-EEEEEEETTEEEEEETT--EEEE--HHHHHHHHHHHTT--EEEEEEEEETTEEEEEEEE-----

Foldseek 3Di:
DVVVVVVVVVVVVVVVVVVVVVVVVVVVVVVVVVVVVVVVVVVVVVVVVVVVVVVVVVVVVVVVVLVVCQVFFDKDKFFCPVDPDDFFFWWDWDQDPNWIFIAGPVRHTRDTDDNVVRVVVCVNPPVFDKTKGFHDDDPGITIIGIYTDPPPD